Protein AF-A0A2V6X7T7-F1 (afdb_monomer_lite)

Secondary structure (DSSP, 8-state):
-HHHHHHHHHHHHHHTTSHHHHHHHHHHHTTS-------

Sequence (39 aa):
QAEGMALEASLFGLCAGTEDKDEGTQAFLQKRAAKFKGR

pLDDT: mean 96.19, std 4.82, range [72.62, 98.69]

Radius of gyration: 12.98 Å; chains: 1; bounding box: 29×14×32 Å

Foldseek 3Di:
DVVVVVVVVVVVVVVCVDPQVVQVVVCVVVVHDGDDDPD

Structure (mmCIF, N/CA/C/O backbone):
data_AF-A0A2V6X7T7-F1
#
_entry.id   AF-A0A2V6X7T7-F1
#
loop_
_atom_site.group_PDB
_atom_site.id
_atom_site.type_symbol
_atom_site.label_atom_id
_atom_site.label_alt_id
_atom_site.label_comp_id
_atom_site.label_asym_id
_atom_site.label_entity_id
_atom_site.label_seq_id
_atom_site.pdbx_PDB_ins_code
_atom_site.Cartn_x
_atom_site.Cartn_y
_atom_site.Cartn_z
_atom_site.occupancy
_atom_site.B_iso_or_equiv
_atom_site.auth_seq_id
_atom_site.auth_comp_id
_atom_site.auth_asym_id
_atom_site.auth_atom_id
_atom_site.pdbx_PDB_model_num
ATOM 1 N N . GLN A 1 1 ? 14.888 3.319 -20.337 1.00 72.62 1 GLN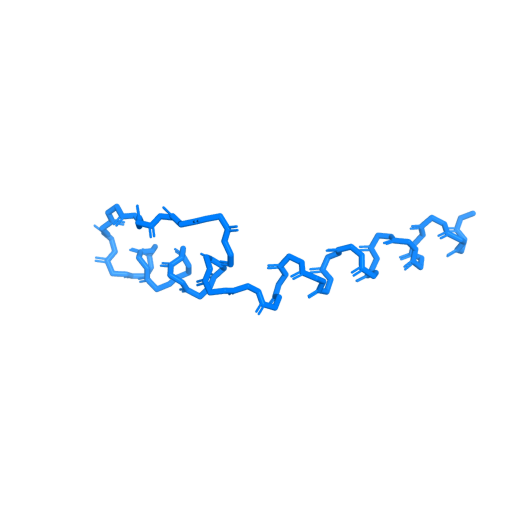 A N 1
ATOM 2 C CA . GLN A 1 1 ? 13.461 3.475 -19.967 1.00 72.62 1 GLN A CA 1
ATOM 3 C C . GLN A 1 1 ? 12.792 2.122 -19.739 1.00 72.62 1 GLN A C 1
ATOM 5 O O . GLN A 1 1 ? 12.251 1.935 -18.662 1.00 72.62 1 GLN A O 1
ATOM 10 N N . ALA A 1 2 ? 12.899 1.163 -20.669 1.00 89.31 2 ALA A N 1
ATOM 11 C CA . ALA A 1 2 ? 12.280 -0.164 -20.528 1.00 89.31 2 ALA A CA 1
ATOM 12 C C . ALA A 1 2 ? 12.692 -0.940 -19.257 1.00 89.31 2 ALA A C 1
ATOM 14 O O . ALA A 1 2 ? 11.837 -1.496 -18.579 1.00 89.31 2 ALA A O 1
ATOM 15 N N . GLU A 1 3 ? 13.977 -0.931 -18.891 1.00 94.56 3 GLU A N 1
ATOM 16 C CA . GLU A 1 3 ? 14.462 -1.626 -17.685 1.00 94.56 3 GLU A CA 1
ATOM 17 C C . GLU A 1 3 ? 13.913 -1.021 -16.386 1.00 94.56 3 GLU A C 1
ATOM 19 O O . GLU A 1 3 ? 13.528 -1.755 -15.481 1.00 94.56 3 GLU A O 1
ATOM 24 N N . GLY A 1 4 ? 13.812 0.312 -16.313 1.00 97.00 4 GLY A N 1
ATOM 25 C CA . GLY A 1 4 ? 13.231 1.003 -15.159 1.00 97.00 4 GLY A CA 1
ATOM 26 C C . GLY A 1 4 ? 11.755 0.656 -14.977 1.00 97.00 4 GLY A C 1
ATOM 27 O O . GLY A 1 4 ? 11.347 0.278 -13.886 1.00 97.00 4 GLY A O 1
ATOM 28 N N . MET A 1 5 ? 10.985 0.66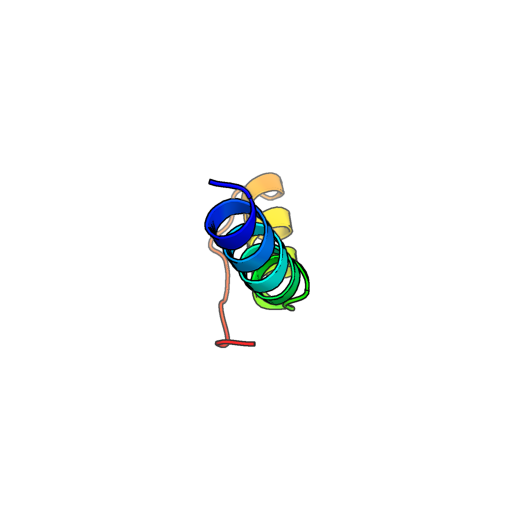7 -16.069 1.00 97.81 5 MET A N 1
ATOM 29 C CA . MET A 1 5 ? 9.569 0.282 -16.049 1.00 97.81 5 MET A CA 1
ATOM 30 C C . MET A 1 5 ? 9.373 -1.184 -15.636 1.00 97.81 5 MET A C 1
ATOM 32 O O . MET A 1 5 ? 8.451 -1.497 -14.885 1.00 97.81 5 MET A O 1
ATOM 36 N N . ALA A 1 6 ? 10.239 -2.091 -16.099 1.00 97.62 6 ALA A N 1
ATOM 37 C CA . ALA A 1 6 ? 10.182 -3.501 -15.714 1.00 97.62 6 ALA A CA 1
ATOM 38 C C . ALA A 1 6 ? 10.505 -3.707 -14.222 1.00 97.62 6 ALA A C 1
ATOM 40 O O . ALA A 1 6 ? 9.845 -4.502 -13.543 1.00 97.62 6 ALA A O 1
ATOM 41 N N . LEU A 1 7 ? 11.491 -2.971 -13.701 1.00 97.44 7 LEU A N 1
ATOM 42 C CA . LEU A 1 7 ? 11.839 -2.984 -12.282 1.00 97.44 7 LEU A CA 1
ATOM 43 C C . LEU A 1 7 ? 10.691 -2.443 -11.420 1.00 97.44 7 LEU A C 1
ATOM 45 O O . LEU A 1 7 ? 10.298 -3.088 -10.450 1.00 97.44 7 LEU A O 1
ATOM 49 N N . GLU A 1 8 ? 10.117 -1.302 -11.797 1.00 98.06 8 GLU A N 1
ATOM 50 C CA . GLU A 1 8 ? 8.979 -0.693 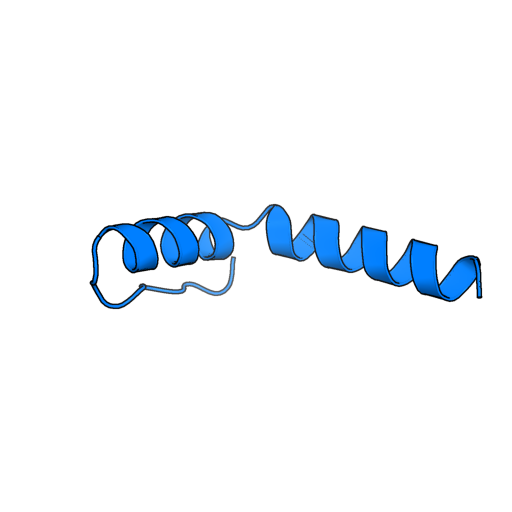-11.103 1.00 98.06 8 GLU A CA 1
ATOM 51 C C . GLU A 1 8 ? 7.765 -1.619 -11.088 1.00 98.06 8 GLU A C 1
ATOM 53 O O . GLU A 1 8 ? 7.179 -1.828 -10.029 1.00 98.06 8 GLU A O 1
ATOM 58 N N . ALA A 1 9 ? 7.420 -2.234 -12.223 1.00 98.06 9 ALA A N 1
ATOM 59 C CA . ALA A 1 9 ? 6.313 -3.184 -12.300 1.00 98.06 9 ALA A CA 1
ATOM 60 C C . ALA A 1 9 ? 6.525 -4.392 -11.372 1.00 98.06 9 ALA A C 1
ATOM 62 O O . ALA A 1 9 ? 5.589 -4.829 -10.700 1.00 98.06 9 ALA A O 1
ATOM 63 N N . SER A 1 10 ? 7.758 -4.901 -11.293 1.00 97.88 10 SER A N 1
ATOM 64 C CA . SER A 1 10 ? 8.106 -6.028 -10.421 1.00 97.88 10 SER A CA 1
ATOM 65 C C . SER A 1 10 ? 7.977 -5.657 -8.941 1.00 97.88 10 SER A C 1
ATOM 67 O O . SER A 1 10 ? 7.330 -6.372 -8.175 1.00 97.88 10 SER A O 1
ATOM 69 N N . LEU A 1 11 ? 8.544 -4.515 -8.536 1.00 97.69 11 LEU A N 1
ATOM 70 C CA . LEU A 1 11 ? 8.464 -4.020 -7.157 1.00 97.69 11 LEU A CA 1
ATOM 71 C C . LEU A 1 11 ? 7.026 -3.663 -6.764 1.00 97.69 11 LEU A C 1
ATOM 73 O O . LEU A 1 11 ? 6.586 -3.986 -5.661 1.00 97.69 11 LEU A O 1
ATOM 77 N N . PHE A 1 12 ? 6.272 -3.053 -7.678 1.00 97.50 12 PHE A N 1
ATOM 78 C CA . PHE A 1 12 ? 4.857 -2.769 -7.482 1.00 97.50 12 PHE A CA 1
ATOM 79 C C . PHE A 1 12 ? 4.059 -4.056 -7.279 1.00 97.50 12 PHE A C 1
ATOM 81 O O . PHE A 1 12 ? 3.263 -4.127 -6.349 1.00 97.50 12 PHE A O 1
ATOM 88 N N . GLY A 1 13 ? 4.297 -5.083 -8.102 1.00 97.12 13 GLY A N 1
ATOM 89 C CA . GLY A 1 13 ? 3.640 -6.382 -7.973 1.00 97.12 13 GLY A CA 1
ATOM 90 C C . GLY A 1 13 ? 3.873 -7.028 -6.607 1.00 97.12 13 GLY A C 1
ATOM 91 O O . GLY A 1 13 ? 2.929 -7.540 -6.010 1.00 97.12 13 GLY A O 1
ATOM 92 N N . LEU A 1 14 ? 5.096 -6.941 -6.073 1.00 96.62 14 LEU A N 1
ATOM 93 C CA . LEU A 1 14 ? 5.410 -7.428 -4.727 1.00 96.62 14 LEU A CA 1
ATOM 94 C C . LEU A 1 14 ? 4.622 -6.669 -3.651 1.00 96.62 14 LEU A C 1
ATOM 96 O O . LEU A 1 14 ? 3.939 -7.294 -2.843 1.00 96.62 14 LEU A O 1
ATOM 100 N N . CYS A 1 15 ? 4.645 -5.333 -3.672 1.00 96.06 15 CYS A N 1
ATOM 101 C CA . CYS A 1 15 ? 3.894 -4.510 -2.717 1.00 96.06 15 CYS A CA 1
ATOM 102 C C . CYS A 1 15 ? 2.377 -4.738 -2.822 1.00 96.06 15 CYS A C 1
ATOM 104 O O . CYS A 1 15 ? 1.687 -4.851 -1.809 1.00 96.06 15 CYS A O 1
ATOM 106 N N . ALA A 1 16 ? 1.855 -4.859 -4.044 1.00 96.81 16 ALA A N 1
ATOM 107 C CA . ALA A 1 16 ? 0.449 -5.121 -4.327 1.00 96.81 16 ALA A CA 1
ATOM 108 C C . ALA A 1 16 ? 0.030 -6.582 -4.076 1.00 96.81 16 ALA A C 1
ATOM 110 O O . ALA A 1 16 ? -1.146 -6.901 -4.217 1.00 96.81 16 ALA A O 1
ATOM 111 N N . GLY A 1 17 ? 0.947 -7.470 -3.690 1.00 95.50 17 GLY A N 1
ATOM 112 C CA . GLY A 1 17 ? 0.643 -8.842 -3.272 1.00 95.50 17 GLY A CA 1
ATOM 113 C C . GLY A 1 17 ? 0.490 -9.021 -1.758 1.00 95.50 17 GLY A C 1
ATOM 114 O O . GLY A 1 17 ? 0.092 -10.094 -1.319 1.00 95.50 17 GLY A O 1
ATOM 115 N N . THR A 1 18 ? 0.803 -7.993 -0.965 1.00 97.50 18 THR A N 1
ATOM 116 C CA . THR A 1 18 ? 0.870 -8.069 0.507 1.00 97.50 18 THR A CA 1
ATOM 117 C C . THR A 1 18 ? -0.500 -8.100 1.192 1.00 97.50 18 THR A C 1
ATOM 119 O O . THR A 1 18 ? -1.488 -7.559 0.667 1.00 97.50 18 THR A O 1
ATOM 122 N N . GLU A 1 19 ? -0.539 -8.677 2.402 1.00 97.50 19 GLU A N 1
ATOM 123 C CA . GLU A 1 19 ? -1.697 -8.583 3.310 1.00 97.50 19 GLU A CA 1
ATOM 124 C C . GLU A 1 19 ? -1.956 -7.114 3.675 1.00 97.50 19 GLU A C 1
ATOM 126 O O . GLU A 1 19 ? -3.102 -6.660 3.708 1.00 97.50 19 GLU A O 1
ATOM 131 N N . ASP A 1 20 ? -0.887 -6.349 3.893 1.00 97.94 20 ASP A N 1
ATOM 132 C CA . ASP A 1 20 ? -0.945 -4.933 4.242 1.00 97.94 20 ASP A CA 1
ATOM 133 C C . ASP A 1 20 ? -1.617 -4.084 3.159 1.00 97.94 20 ASP A C 1
ATOM 135 O O . ASP A 1 20 ? -2.374 -3.163 3.483 1.00 97.94 20 ASP A O 1
ATOM 139 N N . LYS A 1 21 ? -1.429 -4.410 1.874 1.00 97.81 21 LYS A N 1
ATOM 140 C CA . LYS A 1 21 ? -2.183 -3.754 0.798 1.00 97.81 21 LYS A CA 1
ATOM 141 C C . LYS A 1 21 ? -3.682 -4.028 0.908 1.00 97.81 21 LYS A C 1
ATOM 143 O O . LYS A 1 21 ? -4.479 -3.104 0.707 1.00 97.81 21 LYS A O 1
ATOM 148 N N . ASP A 1 22 ? -4.081 -5.271 1.199 1.00 98.00 22 ASP A N 1
ATOM 149 C CA . ASP A 1 22 ? -5.506 -5.616 1.334 1.00 98.00 22 ASP A CA 1
ATOM 150 C C . ASP A 1 22 ? -6.126 -4.897 2.527 1.00 98.00 22 ASP A C 1
ATOM 152 O O . ASP A 1 22 ? -7.157 -4.238 2.389 1.00 98.00 22 ASP A O 1
ATOM 156 N N . GLU A 1 23 ? -5.465 -4.959 3.680 1.00 98.12 23 GLU A N 1
ATOM 157 C CA . GLU A 1 23 ? -5.895 -4.291 4.906 1.00 98.12 23 GLU A CA 1
ATOM 158 C C . GLU A 1 23 ? -5.981 -2.773 4.720 1.00 98.12 23 GLU A C 1
ATOM 160 O O . GLU A 1 23 ? -6.988 -2.170 5.092 1.00 98.12 23 GLU A O 1
ATOM 165 N N . GLY A 1 24 ? -4.977 -2.147 4.100 1.00 98.12 24 GLY A N 1
ATOM 166 C CA . GLY A 1 24 ? -4.983 -0.711 3.821 1.00 98.12 24 GLY A CA 1
ATOM 167 C C . GLY A 1 24 ? -6.167 -0.293 2.947 1.00 98.12 24 GLY A C 1
ATOM 168 O O . GLY A 1 24 ? -6.870 0.670 3.265 1.00 98.12 24 GLY A O 1
ATOM 169 N N . THR A 1 25 ? -6.441 -1.058 1.887 1.00 98.19 25 THR A N 1
ATOM 170 C CA . THR A 1 25 ? -7.553 -0.785 0.964 1.00 98.19 25 THR A CA 1
ATOM 171 C C . THR A 1 25 ? -8.908 -0.981 1.645 1.00 98.19 25 THR A C 1
ATOM 173 O O . THR A 1 25 ? -9.794 -0.130 1.540 1.00 98.19 25 THR A O 1
ATOM 176 N N . GLN A 1 26 ? -9.076 -2.072 2.395 1.00 98.56 26 GLN A N 1
ATOM 177 C CA . GLN A 1 26 ? -10.310 -2.345 3.133 1.00 98.56 26 GLN A CA 1
ATOM 178 C C . GLN A 1 26 ? -10.560 -1.307 4.231 1.00 98.56 26 GLN A C 1
ATOM 180 O O . GLN A 1 26 ? -11.677 -0.803 4.359 1.00 98.56 26 GLN A O 1
ATOM 185 N N . ALA A 1 27 ? -9.530 -0.951 5.002 1.00 98.50 27 ALA A N 1
ATOM 186 C CA . ALA A 1 27 ? -9.611 0.055 6.054 1.00 98.50 27 ALA A CA 1
ATOM 187 C C . ALA A 1 27 ? -10.009 1.430 5.503 1.00 98.50 27 ALA A C 1
ATOM 189 O O . ALA A 1 27 ? -10.862 2.098 6.092 1.00 98.50 27 ALA A O 1
ATOM 190 N N . PHE A 1 28 ? -9.457 1.812 4.345 1.00 98.38 28 PHE A N 1
ATOM 191 C CA . PHE A 1 28 ? -9.816 3.045 3.648 1.00 98.38 28 PHE A CA 1
ATOM 192 C C . PHE A 1 28 ? -11.305 3.075 3.278 1.00 98.38 28 PHE A C 1
ATOM 194 O O . PHE A 1 28 ? -12.010 4.018 3.640 1.00 98.38 28 PHE A O 1
ATOM 201 N N . LEU A 1 29 ? -11.812 2.017 2.632 1.00 98.69 29 LEU A N 1
ATOM 202 C CA . LEU A 1 29 ? -13.228 1.913 2.250 1.00 98.69 29 LEU A CA 1
ATOM 203 C C . LEU A 1 29 ? -14.165 1.937 3.467 1.00 98.69 29 LEU A C 1
ATOM 205 O O . LEU A 1 29 ? -15.242 2.530 3.419 1.00 98.69 29 LEU A O 1
ATOM 209 N N . GLN A 1 30 ? -13.738 1.331 4.573 1.00 98.62 30 GLN A N 1
ATOM 210 C CA . GLN A 1 30 ? -14.483 1.286 5.833 1.00 98.62 30 GLN 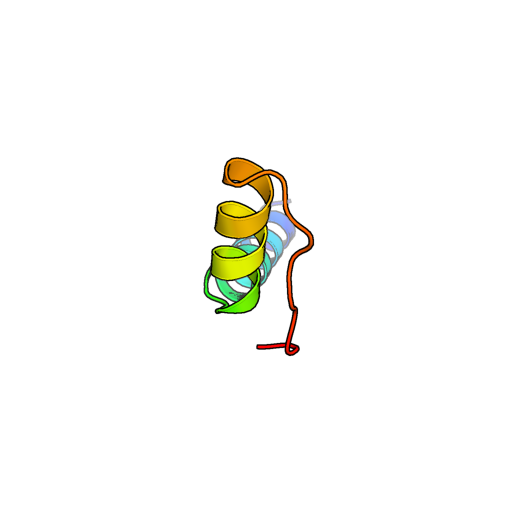A CA 1
ATOM 211 C C . GLN A 1 30 ? -14.313 2.5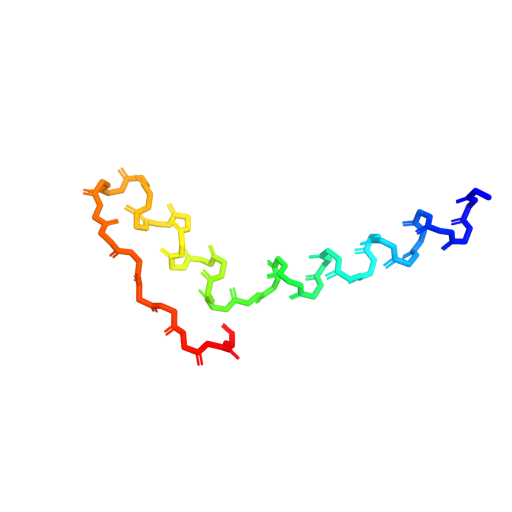50 6.694 1.00 98.62 30 GLN A C 1
ATOM 213 O O . GLN A 1 30 ? -14.926 2.637 7.757 1.00 98.62 30 GLN A O 1
ATOM 218 N N . LYS A 1 31 ? -13.503 3.529 6.261 1.00 98.19 31 LYS A N 1
ATOM 219 C CA . LYS A 1 31 ? -13.193 4.770 6.996 1.00 98.19 31 LYS A CA 1
ATOM 220 C C . LYS A 1 31 ? -12.648 4.524 8.409 1.00 98.19 31 LYS A C 1
ATOM 222 O O . LYS A 1 31 ? -13.000 5.229 9.355 1.00 98.19 31 LYS A O 1
ATOM 227 N N . ARG A 1 32 ? -11.773 3.530 8.555 1.00 98.44 32 ARG A N 1
ATOM 228 C CA . ARG A 1 32 ? -11.069 3.219 9.808 1.00 98.44 32 ARG A CA 1
ATOM 229 C C . ARG A 1 32 ? -9.556 3.278 9.613 1.00 98.44 32 ARG A C 1
ATOM 231 O O . ARG A 1 32 ? -9.063 3.225 8.491 1.00 98.44 32 ARG A O 1
ATOM 238 N N . ALA A 1 33 ? -8.814 3.330 10.716 1.00 98.25 33 ALA A N 1
ATOM 239 C CA . ALA A 1 33 ? -7.367 3.158 10.670 1.00 98.25 33 ALA A CA 1
ATOM 240 C C . ALA A 1 33 ? -7.002 1.725 10.235 1.00 98.25 33 ALA A C 1
ATOM 242 O O . ALA A 1 33 ? -7.619 0.752 10.688 1.00 98.25 33 ALA A O 1
ATOM 243 N N . ALA A 1 34 ? -6.000 1.612 9.364 1.00 97.75 34 ALA A N 1
ATOM 244 C CA . ALA A 1 34 ? -5.417 0.341 8.949 1.00 97.75 34 ALA A CA 1
ATOM 245 C C . ALA A 1 34 ? -4.454 -0.198 10.018 1.00 97.75 34 ALA A C 1
ATOM 247 O O . ALA A 1 34 ? -3.825 0.574 10.746 1.00 97.75 34 ALA A O 1
ATOM 248 N N . LYS A 1 35 ? -4.323 -1.524 10.103 1.00 97.81 35 LYS A N 1
ATOM 249 C CA . LYS A 1 35 ? -3.377 -2.209 10.997 1.00 97.81 35 LYS A CA 1
ATOM 250 C C . LYS A 1 35 ? -2.314 -2.960 10.197 1.00 97.81 35 LYS A C 1
ATOM 252 O O . LYS A 1 35 ? -2.470 -4.149 9.934 1.00 97.81 35 LYS A O 1
ATOM 257 N N . PHE A 1 36 ? -1.227 -2.269 9.872 1.00 97.25 36 PHE A N 1
ATOM 258 C CA . PHE A 1 3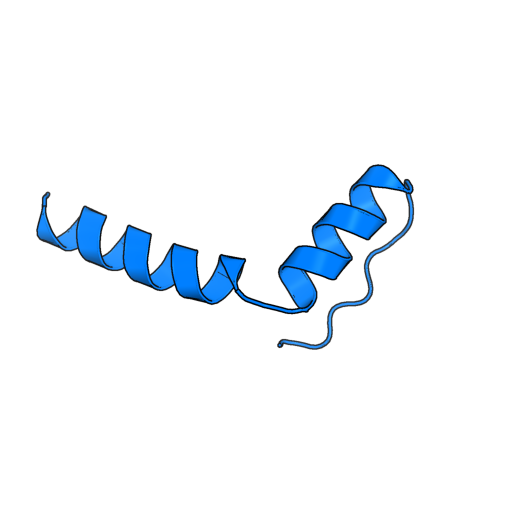6 ? -0.111 -2.847 9.124 1.00 97.25 36 PHE A CA 1
ATOM 259 C C . PHE A 1 36 ? 0.761 -3.770 9.982 1.00 97.25 36 PHE A C 1
ATOM 261 O O . PHE A 1 36 ? 0.970 -3.514 11.172 1.00 97.25 36 PHE A O 1
ATOM 268 N N . LYS A 1 37 ? 1.271 -4.842 9.373 1.00 95.88 37 LYS A N 1
ATOM 269 C CA . LYS A 1 37 ? 2.103 -5.872 10.018 1.00 95.88 37 LYS A CA 1
ATOM 270 C C . LYS A 1 37 ? 3.454 -6.083 9.330 1.00 95.88 37 LYS A C 1
ATOM 272 O O . LYS A 1 37 ? 4.237 -6.899 9.812 1.00 95.88 37 LYS A O 1
ATOM 277 N N . GLY A 1 38 ? 3.732 -5.356 8.250 1.00 92.06 38 GLY A N 1
ATOM 278 C CA . GLY A 1 38 ? 4.956 -5.454 7.461 1.00 92.06 38 GLY A CA 1
ATOM 279 C C . GLY A 1 38 ? 4.998 -6.685 6.558 1.00 92.06 38 GLY A C 1
ATOM 280 O O . GLY A 1 38 ? 6.079 -7.242 6.369 1.00 92.06 38 GLY A O 1
ATOM 281 N N . ARG A 1 39 ? 3.845 -7.151 6.067 1.00 82.38 39 ARG A N 1
ATOM 282 C CA . ARG A 1 39 ? 3.729 -8.364 5.244 1.00 82.38 39 ARG A CA 1
ATOM 283 C C . ARG A 1 39 ? 2.569 -8.305 4.261 1.00 82.38 39 ARG A C 1
ATOM 285 O O . ARG A 1 39 ? 1.577 -7.606 4.554 1.00 82.38 39 ARG A O 1
#